Protein 3Q2E (pdb70)

Secondary structure (DSSP, 8-state):
-HHHHHHHHHHHHHTSGGGGGGSSPPPTTT-TTHHHH-SS---HHHHHHHHHTT--SSHHHHHHHHHHHHHHHHHHS--TTSHHHHHHHHHHHHHHHHHHHHHHHH-

Sequence (107 aa):
NWKKQCKELVNLIFQCEEDSEPFRQQPVDLVEYPDYRDIIDTPMDFGTVRETLDAGNYDSPLEFCKDIRLIFSNAKAYTPNKRSKIYSMTLRLSALFEEKMKKISSDFK

Radius of gyration: 13.78 Å; Cα contacts (8 Å, |Δi|>4): 104; chains: 1; bounding box: 40×23×31 Å

Structure (mmCIF, N/CA/C/O backbone):
data_3Q2E
#
_entry.id   3Q2E
#
_cell.length_a   51.660
_cell.length_b   51.660
_cell.length_c   151.360
_cell.angle_alpha   90.000
_cell.angle_beta   90.000
_cell.angle_gamma   120.000
#
_symmetry.space_group_name_H-M   'P 61 2 2'
#
loop_
_entity.id
_entity.type
_entity.pdbx_description
1 polymer 'Bromodomain and WD repeat-containing protein 1'
2 non-polymer 'ACETATE ION'
3 water water
#
loop_
_atom_site.group_PDB
_atom_site.id
_atom_site.type_symbol
_atom_site.label_atom_id
_atom_site.label_alt_id
_atom_site.label_comp_id
_atom_site.label_asym_id
_atom_site.label_entity_id
_atom_site.label_seq_id
_atom_site.pdbx_PDB_ins_code
_atom_site.Cartn_x
_atom_site.Cartn_y
_atom_site.Cartn_z
_atom_site.occupancy
_atom_site.B_iso_or_equiv
_atom_site.auth_seq_id
_atom_site.auth_comp_id
_atom_site.auth_asym_id
_atom_site.auth_atom_id
_atom_site.pdbx_PDB_model_num
ATOM 1 N N . ASN A 1 10 ? 0.635 32.771 1.664 1.00 84.92 1317 ASN A N 1
ATOM 2 C CA . ASN A 1 10 ? -0.431 32.520 0.657 1.00 73.18 1317 ASN A CA 1
ATOM 3 C C . ASN A 1 10 ? -1.799 32.558 1.317 1.00 58.75 1317 ASN A C 1
ATOM 4 O O . ASN A 1 10 ? -2.325 31.529 1.785 1.00 46.93 1317 ASN A O 1
ATOM 9 N N . TRP A 1 11 ? -2.371 33.760 1.358 1.00 49.14 1318 TRP A N 1
ATOM 10 C CA . TRP A 1 11 ? -3.689 33.956 1.953 1.00 46.40 1318 TRP A CA 1
ATOM 11 C C . TRP A 1 11 ? -4.777 33.139 1.256 1.00 40.49 1318 TRP A C 1
ATOM 12 O O . TRP A 1 11 ? -5.743 32.721 1.898 1.00 39.91 1318 TRP A O 1
ATOM 23 N N . LYS A 1 12 ? -4.622 32.906 -0.044 1.00 35.91 1319 LYS A N 1
ATOM 24 C CA . LYS A 1 12 ? -5.646 32.190 -0.787 1.00 38.64 1319 LYS A CA 1
ATOM 25 C C . LYS A 1 12 ? -5.715 30.735 -0.321 1.00 40.68 1319 LYS A C 1
ATOM 26 O O . LYS A 1 12 ? -6.808 30.188 -0.190 1.00 36.90 1319 LYS A O 1
ATOM 32 N N . LYS A 1 13 ? -4.557 30.112 -0.082 1.00 42.82 1320 LYS A N 1
ATOM 33 C CA . LYS A 1 13 ? -4.533 28.720 0.395 1.00 48.83 1320 LYS A CA 1
ATOM 34 C C . LYS A 1 13 ? -4.970 28.633 1.864 1.00 42.60 1320 LYS A C 1
ATOM 35 O O . LYS A 1 13 ? -5.661 27.682 2.272 1.00 39.09 1320 LYS A O 1
ATOM 38 N N . GLN A 1 14 ? -4.604 29.637 2.654 1.00 37.72 1321 GLN A N 1
ATOM 39 C CA . GLN A 1 14 ? -5.118 29.728 4.022 1.00 34.99 1321 GLN A CA 1
ATOM 40 C C . GLN A 1 14 ? -6.652 29.843 4.058 1.00 31.28 1321 GLN A C 1
ATOM 41 O O . GLN A 1 14 ? -7.304 29.189 4.879 1.00 27.97 1321 GLN A O 1
ATOM 47 N N . CYS A 1 15 ? -7.240 30.651 3.177 1.00 28.44 1322 CYS A N 1
ATOM 48 C CA . CYS A 1 15 ? -8.684 30.854 3.202 1.00 28.04 1322 CYS A CA 1
ATOM 49 C C . CYS A 1 15 ? -9.383 29.582 2.697 1.00 21.56 1322 CYS A C 1
ATOM 50 O O . CYS A 1 15 ? -10.453 29.208 3.186 1.00 23.37 1322 CYS A O 1
ATOM 53 N N . LYS A 1 16 ? -8.755 28.923 1.725 1.00 28.69 1323 LYS A N 1
ATOM 54 C CA . LYS A 1 16 ? -9.239 27.619 1.247 1.00 30.10 1323 LYS A CA 1
ATOM 55 C C . LYS A 1 16 ? -9.219 26.576 2.354 1.00 21.08 1323 LYS A C 1
ATOM 56 O O . LYS A 1 16 ? -10.209 25.860 2.556 1.00 24.13 1323 LYS A O 1
ATOM 62 N N . GLU A 1 17 ? -8.143 26.534 3.135 1.00 24.52 1324 GLU A N 1
ATOM 63 C CA . GLU A 1 17 ? -8.071 25.601 4.246 1.00 23.56 1324 GLU A CA 1
ATOM 64 C C . GLU A 1 17 ? -9.157 25.884 5.286 1.00 24.81 1324 GLU A C 1
ATOM 65 O O . GLU A 1 17 ? -9.757 24.958 5.867 1.00 22.80 1324 GLU A O 1
ATOM 67 N N . LEU A 1 18 ? -9.429 27.162 5.513 1.00 23.20 1325 LEU A N 1
ATOM 68 C CA . LEU A 1 18 ? -10.432 27.541 6.524 1.00 17.35 1325 LEU A CA 1
ATOM 69 C C . LEU A 1 18 ? -11.828 27.157 6.032 1.00 18.40 1325 LEU A C 1
ATOM 70 O O . LEU A 1 18 ? -12.657 26.679 6.824 1.00 18.33 1325 LEU A O 1
ATOM 75 N N . VAL A 1 19 ? -12.119 27.374 4.747 1.00 20.16 1326 VAL A N 1
ATOM 76 C CA . VAL A 1 19 ? -13.417 26.960 4.201 1.00 23.35 1326 VAL A CA 1
ATOM 77 C C . VAL A 1 19 ? -13.609 25.437 4.295 1.00 18.99 1326 VAL A C 1
ATOM 78 O O . VAL A 1 19 ? -14.685 24.921 4.660 1.00 16.24 1326 VAL A O 1
ATOM 82 N N . ASN A 1 20 ? -12.552 24.688 3.993 1.00 22.48 1327 ASN A N 1
ATOM 83 C CA . ASN A 1 20 ? -12.601 23.243 4.142 1.00 20.64 1327 ASN A CA 1
ATOM 84 C C . ASN A 1 20 ? -12.800 22.828 5.585 1.00 20.24 1327 ASN A C 1
ATOM 85 O O . ASN A 1 20 ? -13.568 21.909 5.846 1.00 18.62 1327 ASN A O 1
ATOM 90 N N . LEU A 1 21 ? -12.150 23.521 6.523 1.00 20.01 1328 LEU A N 1
ATOM 91 C CA . LEU A 1 21 ? -12.347 23.279 7.940 1.00 17.50 1328 LEU A CA 1
ATOM 92 C C . LEU A 1 21 ? -13.817 23.496 8.313 1.00 18.20 1328 LEU A C 1
ATOM 93 O O . LEU A 1 21 ? -14.426 22.653 8.970 1.00 16.62 1328 LEU A O 1
ATOM 98 N N . ILE A 1 22 ? -14.393 24.577 7.817 1.00 17.69 1329 ILE A N 1
ATOM 99 C CA . ILE A 1 22 ? -15.771 24.939 8.153 1.00 15.43 1329 ILE A CA 1
ATOM 100 C C . ILE A 1 22 ? -16.745 23.882 7.655 1.00 15.54 1329 ILE A C 1
ATOM 101 O O . ILE A 1 22 ? -17.668 23.533 8.366 1.00 13.82 1329 ILE A O 1
ATOM 106 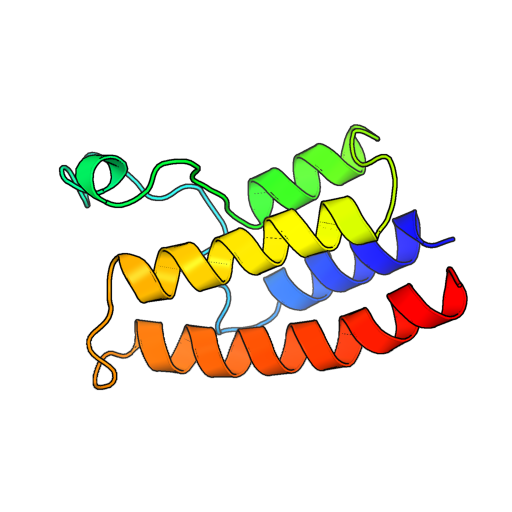N N . PHE A 1 23 ? -16.502 23.324 6.460 1.00 15.44 1330 PHE A N 1
ATOM 107 C CA . PHE A 1 23 ? -17.356 22.266 5.907 1.00 14.27 1330 PHE A CA 1
ATOM 108 C C . PHE A 1 23 ? -17.321 21.001 6.755 1.00 16.19 1330 PHE A C 1
ATOM 109 O O . PHE A 1 23 ? -18.270 20.246 6.727 1.00 26.05 1330 PHE A O 1
ATOM 117 N N . GLN A 1 24 ? -16.250 20.813 7.545 1.00 14.08 1331 GLN A N 1
ATOM 118 C CA . GLN A 1 24 ? -16.150 19.702 8.456 1.00 13.57 1331 GLN A CA 1
ATOM 119 C C . GLN A 1 24 ? -16.753 19.930 9.827 1.00 18.12 1331 GLN A C 1
ATOM 120 O O . GLN A 1 24 ? -16.823 19.002 10.613 1.00 16.25 1331 GLN A O 1
ATOM 126 N N . CYS A 1 25 ? -17.190 21.163 10.095 1.00 15.85 1332 CYS A N 1
ATOM 127 C CA . CYS A 1 25 ? -17.789 21.537 11.373 1.00 14.95 1332 CYS A CA 1
ATOM 128 C C . CYS A 1 25 ? -19.275 21.227 11.340 1.00 15.34 1332 CYS A C 1
ATOM 129 O O . CYS A 1 25 ? -19.967 21.627 10.399 1.00 16.71 1332 CYS A O 1
ATOM 132 N N .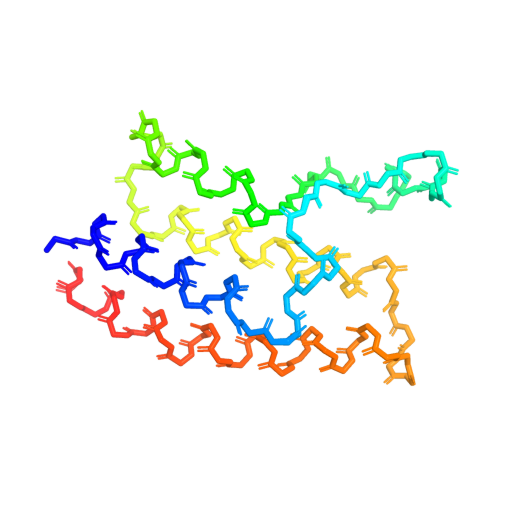 GLU A 1 26 ? -19.748 20.582 12.393 1.00 15.47 1333 GLU A N 1
ATOM 133 C CA A GLU A 1 26 ? -21.151 20.243 12.492 0.50 16.41 1333 GLU A CA 1
ATOM 134 C CA B GLU A 1 26 ? -21.174 20.278 12.622 0.50 18.43 1333 GLU A CA 1
ATOM 135 C C . GLU A 1 26 ? -22.090 21.464 12.326 1.00 19.79 1333 GLU A C 1
ATOM 136 O O . GLU A 1 26 ? -23.127 21.372 11.660 1.00 17.19 1333 GLU A O 1
ATOM 147 N N . ASP A 1 27 ? -21.710 22.590 12.902 1.00 16.79 1334 ASP A N 1
ATOM 148 C CA . ASP A 1 27 ? -22.492 23.806 12.878 1.00 15.33 1334 ASP A CA 1
ATOM 149 C C . ASP A 1 27 ? -22.657 24.425 11.483 1.00 14.62 1334 ASP A C 1
ATOM 150 O O . ASP A 1 27 ? -23.533 25.272 11.295 1.00 16.96 1334 ASP A O 1
ATOM 155 N N . SER A 1 28 ? -21.848 24.031 10.495 1.00 13.39 1335 SER A N 1
ATOM 156 C CA . SER A 1 28 ? -22.006 24.630 9.164 1.00 14.38 1335 SER A CA 1
ATOM 157 C C . SER A 1 28 ? -23.119 24.036 8.315 1.00 11.64 1335 SER A C 1
ATOM 158 O O . SER A 1 28 ? -23.456 24.609 7.288 1.00 15.16 1335 SER A O 1
ATOM 161 N N . GLU A 1 29 ? -23.667 22.911 8.726 1.00 14.33 1336 GLU A N 1
ATOM 162 C CA . GLU A 1 29 ? -24.620 22.182 7.879 1.00 17.45 1336 GLU A CA 1
ATOM 163 C C . GLU A 1 29 ? -25.729 23.052 7.238 1.00 18.97 1336 GLU A C 1
ATOM 164 O O . GLU A 1 29 ? -25.999 22.930 6.029 1.00 19.34 1336 GLU A O 1
ATOM 170 N N . PRO A 1 30 ? -26.369 23.971 8.000 1.00 16.70 1337 PRO A N 1
ATOM 171 C CA . PRO A 1 30 ? -27.420 24.757 7.319 1.00 15.92 1337 PRO A CA 1
ATOM 172 C C . PRO A 1 30 ? -26.922 25.837 6.336 1.00 17.87 1337 PRO A C 1
ATOM 173 O O . PRO A 1 30 ? -27.748 26.464 5.683 1.00 18.91 1337 PRO A O 1
ATOM 177 N N . PHE A 1 31 ? -25.609 26.062 6.288 1.00 16.93 1338 PHE A N 1
ATOM 178 C CA . PHE A 1 31 ? -24.992 27.166 5.543 1.00 15.40 1338 PHE A CA 1
ATOM 179 C C . PHE A 1 31 ? -24.120 26.669 4.379 1.00 15.36 1338 PHE A C 1
ATOM 180 O O . PHE A 1 31 ? -23.360 27.437 3.835 1.00 16.57 1338 PHE A O 1
ATOM 188 N N . ARG A 1 32 ? -24.231 25.391 4.011 1.00 15.84 1339 ARG A N 1
ATOM 189 C CA . ARG A 1 32 ? -23.350 24.817 2.976 1.00 17.70 1339 ARG A CA 1
ATOM 190 C C . ARG A 1 32 ? -23.790 25.052 1.541 1.00 19.21 1339 ARG A C 1
ATOM 191 O O . ARG A 1 32 ? -23.000 24.863 0.600 1.00 18.32 1339 ARG A O 1
ATOM 199 N N . GLN A 1 33 ? -25.052 25.413 1.402 1.00 17.76 1340 GLN A N 1
ATOM 200 C CA A GLN A 1 33 ? -25.751 25.621 0.154 0.50 19.55 1340 GLN A CA 1
ATOM 201 C CA B GLN A 1 33 ? -25.620 25.740 0.104 0.50 16.15 1340 GLN A CA 1
ATOM 202 C C . GLN A 1 33 ? -26.636 26.868 0.307 1.00 17.07 1340 GLN A C 1
ATOM 203 O O . GLN A 1 33 ? -26.991 27.230 1.441 1.00 17.43 1340 GLN A O 1
ATOM 214 N N . PRO A 1 34 ? -27.072 27.494 -0.802 1.00 18.79 1341 PRO A N 1
ATOM 215 C CA . PRO A 1 34 ? -28.002 28.609 -0.648 1.00 19.69 1341 PRO A CA 1
ATOM 216 C C . PRO A 1 34 ? -29.298 28.263 0.045 1.00 17.00 1341 PRO A C 1
ATOM 217 O O . PRO A 1 34 ? -29.779 27.130 -0.088 1.00 20.35 1341 PRO A O 1
ATOM 221 N N . VAL A 1 35 ? -29.863 29.227 0.780 1.00 17.02 1342 VAL A N 1
ATOM 222 C CA . VAL A 1 35 ? -31.169 29.073 1.392 1.00 13.74 1342 VAL A CA 1
ATOM 223 C C . VAL A 1 35 ? -32.226 28.818 0.323 1.00 19.79 1342 VAL A C 1
ATOM 224 O O . VAL A 1 35 ? -32.222 29.468 -0.694 1.00 22.77 1342 VAL A O 1
ATOM 228 N N . ASP A 1 36 ? -33.109 27.848 0.547 1.00 22.56 1343 ASP A N 1
ATOM 229 C CA . ASP A 1 36 ? -34.067 27.530 -0.489 1.00 26.54 1343 ASP A CA 1
ATOM 230 C C . ASP A 1 36 ? -35.368 28.321 -0.326 1.00 23.20 1343 ASP A C 1
ATOM 231 O O . ASP A 1 36 ? -35.953 28.357 0.752 1.00 24.57 1343 ASP A O 1
ATOM 236 N N . LEU A 1 37 ? -35.776 28.963 -1.422 1.00 21.96 1344 LEU A N 1
ATOM 237 C CA . LEU A 1 37 ? -36.923 29.880 -1.424 1.00 17.65 1344 LEU A CA 1
ATOM 238 C C . LEU A 1 37 ? -38.271 29.146 -1.449 1.00 25.04 1344 LEU A C 1
ATOM 239 O O . LEU A 1 37 ? -39.316 29.749 -1.162 1.00 25.09 1344 LEU A O 1
ATOM 244 N N . VAL A 1 38 ? -38.267 27.851 -1.743 1.00 24.11 1345 VAL A N 1
ATOM 245 C CA . VAL A 1 38 ? -39.514 27.076 -1.552 1.00 27.13 1345 VAL A CA 1
ATOM 246 C C . VAL A 1 38 ? -39.712 26.812 -0.057 1.00 24.99 1345 VAL A C 1
ATOM 247 O O . VAL A 1 38 ? -40.812 26.962 0.5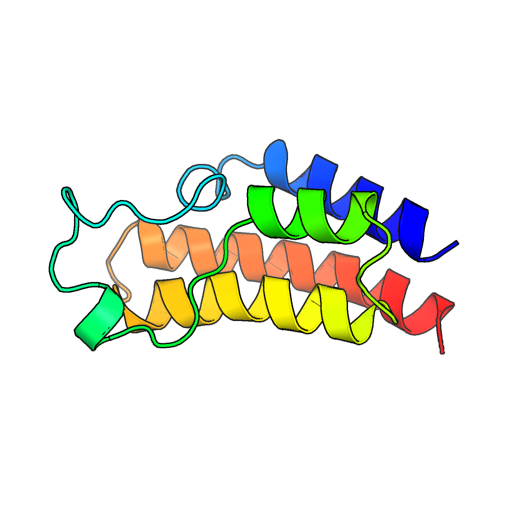00 1.00 30.17 1345 VAL A O 1
ATOM 251 N N . GLU A 1 39 ? -38.631 26.454 0.605 1.00 25.44 1346 GLU A N 1
ATOM 252 C CA . GLU A 1 39 ? -38.675 26.207 2.036 1.00 27.33 1346 GLU A CA 1
ATOM 253 C C . GLU A 1 39 ? -38.915 27.483 2.835 1.00 31.66 1346 GLU A C 1
ATOM 254 O O . GLU A 1 39 ? -39.677 27.463 3.809 1.00 27.71 1346 GLU A O 1
ATOM 260 N N . TYR A 1 40 ? -38.327 28.605 2.389 1.00 22.76 1347 TYR A N 1
ATOM 261 C CA . TYR A 1 40 ? -38.429 29.888 3.094 1.00 19.44 1347 TYR A CA 1
ATOM 262 C C . TYR A 1 40 ? -38.837 31.013 2.134 1.00 19.14 1347 TYR A C 1
ATOM 263 O O . TYR A 1 40 ? -37.978 31.795 1.690 1.00 19.45 1347 TYR A O 1
ATOM 272 N N . PRO A 1 41 ? -40.126 31.073 1.771 1.00 20.99 1348 PRO A N 1
ATOM 273 C CA . PRO A 1 41 ? -40.565 31.957 0.702 1.00 26.98 1348 PRO A CA 1
ATOM 274 C C . PRO A 1 41 ? -40.412 33.441 0.980 1.00 24.19 1348 PRO A C 1
ATOM 275 O O . PRO A 1 41 ? -40.298 34.221 0.025 1.00 27.11 1348 PRO A O 1
ATOM 279 N N . ASP A 1 42 ? -40.352 33.832 2.259 1.00 20.28 1349 ASP A N 1
ATOM 280 C CA . ASP A 1 42 ? -40.132 35.219 2.612 1.00 21.75 1349 ASP A CA 1
ATOM 281 C C . ASP A 1 42 ? -38.675 35.595 2.801 1.00 21.62 1349 ASP A C 1
ATOM 282 O O . ASP A 1 42 ? -38.392 36.702 3.244 1.00 18.47 1349 ASP A O 1
ATOM 287 N N . TYR A 1 43 ? -37.750 34.693 2.509 1.00 17.72 1350 TYR A N 1
ATOM 288 C CA . TYR A 1 43 ? -36.340 34.921 2.848 1.00 15.28 1350 TYR A CA 1
ATOM 289 C C . TYR A 1 43 ? -35.838 36.245 2.273 1.00 16.22 1350 TYR A C 1
ATOM 290 O O . TYR A 1 43 ? -35.129 36.985 2.935 1.00 18.07 1350 TYR A O 1
ATOM 299 N N . ARG A 1 44 ? -36.154 36.516 1.001 1.00 16.73 1351 ARG A N 1
ATOM 300 C CA . ARG A 1 44 ? -35.589 37.675 0.335 1.00 16.23 1351 ARG A CA 1
ATOM 301 C C . ARG A 1 44 ? -36.329 38.978 0.664 1.00 20.80 1351 ARG A C 1
ATOM 302 O O . ARG A 1 44 ? -35.911 40.055 0.251 1.00 22.05 1351 ARG A O 1
ATOM 310 N N . ASP A 1 45 ? -37.440 38.890 1.383 1.00 17.59 1352 ASP A N 1
ATOM 311 C CA . ASP A 1 45 ? -38.050 40.100 2.002 1.00 18.73 1352 ASP A CA 1
ATOM 312 C C . ASP A 1 45 ? -37.234 40.566 3.225 1.00 17.56 1352 ASP A C 1
ATOM 313 O O . ASP A 1 45 ? -37.403 41.719 3.693 1.00 18.09 1352 ASP A O 1
ATOM 318 N N . ILE A 1 46 ? -36.387 39.674 3.770 1.00 15.43 1353 ILE A N 1
ATOM 319 C CA . ILE A 1 46 ? -35.553 39.965 4.942 1.00 13.50 1353 ILE A CA 1
ATOM 320 C C . ILE A 1 46 ? -34.077 40.131 4.620 1.00 16.65 1353 ILE A C 1
ATOM 321 O O . ILE A 1 46 ? -33.409 41.022 5.207 1.00 20.20 1353 ILE A O 1
ATOM 326 N N . ILE A 1 47 ? -33.579 39.324 3.663 1.00 17.00 1354 ILE A N 1
ATOM 327 C CA . ILE A 1 47 ? -32.199 39.235 3.309 1.00 17.92 1354 ILE A CA 1
ATOM 328 C C . ILE A 1 47 ? -31.968 39.751 1.899 1.00 22.42 1354 ILE A C 1
ATOM 329 O O . ILE A 1 47 ? -32.511 39.204 0.917 1.00 19.68 1354 ILE A O 1
ATOM 334 N N . ASP A 1 48 ? -31.135 40.782 1.817 1.00 20.93 1355 ASP A N 1
ATOM 335 C CA . ASP A 1 48 ? -30.823 41.442 0.531 1.00 26.93 1355 ASP A CA 1
ATOM 336 C C . ASP A 1 48 ? -29.785 40.677 -0.282 1.00 25.25 1355 ASP A C 1
ATOM 337 O O . ASP A 1 48 ? -29.836 40.686 -1.511 1.00 21.30 1355 ASP A O 1
ATOM 342 N N . THR A 1 49 ? -28.775 40.122 0.402 1.00 18.88 1356 THR A N 1
ATOM 343 C CA . THR A 1 49 ? -27.594 39.518 -0.245 1.00 20.24 1356 THR A CA 1
ATOM 344 C C . THR A 1 49 ? -27.324 38.158 0.368 1.00 22.67 1356 THR A C 1
ATOM 345 O O . THR A 1 49 ? -26.571 38.044 1.338 1.00 19.27 1356 THR A O 1
ATOM 349 N N . PRO A 1 50 ? -27.935 37.133 -0.212 1.00 16.79 1357 PRO A N 1
ATOM 350 C CA . PRO A 1 50 ? -27.726 35.777 0.279 1.00 21.01 1357 PRO A CA 1
ATOM 351 C C . PRO A 1 50 ? -26.274 35.352 0.125 1.00 17.15 1357 PRO A C 1
ATOM 352 O O . PRO A 1 50 ? -25.568 35.789 -0.816 1.00 17.95 1357 PRO A O 1
ATOM 356 N N . MET A 1 51 ? -25.833 34.491 1.043 1.00 15.92 1358 MET A N 1
ATOM 357 C CA . MET A 1 51 ? -24.479 33.942 0.980 1.00 14.64 1358 MET A CA 1
ATOM 358 C C . MET A 1 51 ? -24.474 32.580 1.670 1.00 16.46 1358 MET A C 1
ATOM 359 O O . MET A 1 51 ? -25.270 32.336 2.582 1.00 17.41 1358 MET A O 1
ATOM 364 N N . ASP A 1 52 ? -23.554 31.712 1.235 1.00 17.63 1359 ASP A N 1
ATOM 365 C CA . ASP A 1 52 ? -23.359 30.378 1.816 1.00 17.96 1359 ASP A CA 1
ATOM 366 C C . ASP A 1 52 ? -21.904 29.902 1.537 1.00 16.08 1359 ASP A C 1
ATOM 367 O O . ASP A 1 52 ? -21.181 30.477 0.686 1.00 16.27 1359 ASP 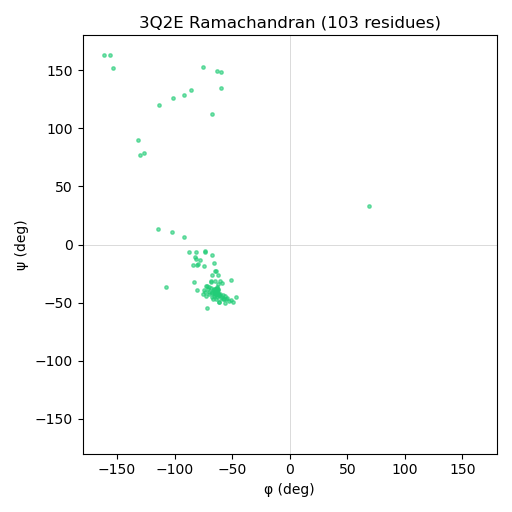A O 1
ATOM 372 N N . PHE A 1 53 ? -21.456 28.895 2.271 1.00 15.68 1360 PHE A N 1
ATOM 373 C CA . PHE A 1 53 ? -20.045 28.481 2.178 1.00 17.21 1360 PHE A CA 1
ATOM 374 C C . PHE A 1 53 ? -19.678 27.873 0.830 1.00 17.66 1360 PHE A C 1
ATOM 375 O O . PHE A 1 53 ? -18.514 27.920 0.453 1.00 18.27 1360 PHE A O 1
ATOM 383 N N . GLY A 1 54 ? -20.656 27.291 0.140 1.00 18.72 1361 GLY A N 1
ATOM 384 C CA . GLY A 1 54 ? -20.435 26.703 -1.202 1.00 19.92 1361 GLY A CA 1
ATOM 385 C C . GLY A 1 54 ? -20.102 27.799 -2.176 1.00 17.93 1361 GLY A C 1
ATOM 386 O O . GLY A 1 54 ? -19.167 27.667 -2.952 1.00 18.93 1361 GLY A O 1
ATOM 387 N N . THR A 1 55 ? -20.857 28.898 -2.105 1.00 19.88 1362 THR A N 1
ATOM 388 C CA . THR A 1 55 ? -20.620 30.092 -2.901 1.00 20.07 1362 THR A CA 1
ATOM 389 C C . THR A 1 55 ? -19.296 30.741 -2.587 1.00 18.11 1362 THR A C 1
ATOM 390 O O . THR A 1 55 ? -18.531 31.085 -3.494 1.00 20.65 1362 THR A O 1
ATOM 394 N N . VAL A 1 56 ? -18.959 30.833 -1.303 1.00 17.16 1363 VAL A N 1
ATOM 395 C CA . VAL A 1 56 ? -17.666 31.357 -0.916 1.00 17.29 1363 VAL A CA 1
ATOM 396 C C . VAL A 1 56 ? -16.528 30.501 -1.471 1.00 19.96 1363 VAL A C 1
ATOM 397 O O . VAL A 1 56 ? -15.578 31.026 -2.035 1.00 23.29 1363 VAL A O 1
ATOM 401 N N . ARG A 1 57 ? -16.612 29.186 -1.273 1.00 19.03 1364 ARG A N 1
ATOM 402 C CA . ARG A 1 57 ? -15.637 28.259 -1.890 1.00 24.58 1364 ARG A CA 1
ATOM 403 C C . ARG A 1 57 ? -15.468 28.472 -3.414 1.00 25.09 1364 ARG A C 1
ATOM 404 O O . ARG A 1 57 ? -14.353 28.555 -3.932 1.00 26.59 1364 ARG A O 1
ATOM 412 N N . GLU A 1 58 ? -16.584 28.563 -4.113 1.00 23.28 1365 GLU A N 1
ATOM 413 C CA . GLU A 1 58 ? -16.588 28.744 -5.553 1.00 27.37 1365 GLU A CA 1
ATOM 414 C C . GLU A 1 58 ? -15.944 30.035 -5.950 1.00 29.47 1365 GLU A C 1
ATOM 415 O O . GLU A 1 58 ? -15.222 30.061 -6.947 1.00 27.83 1365 GLU A O 1
ATOM 421 N N . THR A 1 59 ? -16.186 31.099 -5.182 1.00 27.73 1366 THR A N 1
ATOM 422 C CA . THR A 1 59 ? -15.669 32.438 -5.502 1.00 27.29 1366 THR A CA 1
ATOM 423 C C . THR A 1 59 ? -14.158 32.455 -5.308 1.00 26.32 1366 THR A C 1
ATOM 424 O O . THR A 1 59 ? -13.415 32.954 -6.153 1.00 27.80 1366 THR A O 1
ATOM 428 N N . LEU A 1 60 ? -13.710 31.842 -4.217 1.00 27.03 1367 LEU A N 1
ATOM 429 C CA . LEU A 1 60 ? -12.293 31.691 -3.915 1.00 27.83 1367 LEU A CA 1
ATOM 430 C C . LEU A 1 60 ? -11.578 30.864 -5.011 1.00 29.58 1367 LEU A C 1
ATOM 431 O O . LEU A 1 60 ? -10.556 31.304 -5.560 1.00 32.31 1367 LEU A O 1
ATOM 436 N N . ASP A 1 61 ? -12.137 29.719 -5.373 1.00 28.34 1368 ASP A N 1
ATOM 437 C CA . ASP A 1 61 ? -11.554 28.872 -6.422 1.00 32.07 1368 ASP A CA 1
ATOM 438 C C . ASP A 1 61 ? -11.510 29.547 -7.784 1.00 34.95 1368 ASP A C 1
ATOM 439 O O . ASP A 1 61 ? -10.578 29.316 -8.554 1.00 36.95 1368 ASP A O 1
ATOM 444 N N . ALA A 1 62 ? -12.497 30.378 -8.089 1.00 31.74 1369 ALA A N 1
ATOM 445 C CA . ALA A 1 62 ? -12.469 31.163 -9.329 1.00 36.78 1369 ALA A CA 1
ATOM 446 C C . ALA A 1 62 ? -11.462 32.325 -9.304 1.00 44.33 1369 ALA A C 1
ATOM 447 O O . ALA A 1 62 ? -11.272 32.990 -10.324 1.00 44.36 1369 ALA A O 1
ATOM 449 N N . GLY A 1 63 ? -10.824 32.566 -8.159 1.00 39.22 1370 GLY A N 1
ATOM 450 C CA . GLY A 1 63 ? -9.930 33.699 -7.968 1.00 41.25 1370 GLY A CA 1
ATOM 451 C C . GLY A 1 63 ? -10.639 35.035 -7.962 1.00 44.48 1370 GLY A C 1
ATOM 452 O O . GLY A 1 63 ? -10.069 36.037 -8.404 1.00 47.32 1370 GLY A O 1
ATOM 453 N N . ASN A 1 64 ? -11.876 35.067 -7.456 1.00 39.11 1371 ASN A N 1
ATOM 454 C CA . ASN A 1 64 ? -12.715 36.285 -7.515 1.00 37.63 1371 ASN A CA 1
ATOM 455 C C . ASN A 1 64 ? -12.803 37.072 -6.201 1.00 33.31 1371 ASN A C 1
ATOM 456 O O . ASN A 1 64 ? -13.633 37.958 -6.064 1.00 39.53 1371 ASN A O 1
ATOM 461 N N . TYR A 1 65 ? -11.970 36.717 -5.227 1.00 33.25 1372 TYR A N 1
ATOM 462 C CA . TYR A 1 65 ? -11.731 37.561 -4.050 1.00 34.73 1372 TYR A CA 1
ATOM 463 C C . TYR A 1 65 ? -10.406 38.271 -4.254 1.00 38.50 1372 TYR A C 1
ATOM 464 O O . TYR A 1 65 ? -9.377 37.639 -4.463 1.00 33.70 1372 TYR A O 1
ATOM 473 N N . ASP A 1 66 ? -10.436 39.594 -4.141 1.00 41.04 1373 ASP A N 1
ATOM 474 C CA . ASP A 1 66 ? -9.242 40.397 -4.356 1.00 44.59 1373 ASP A CA 1
ATOM 475 C C . ASP A 1 66 ? -8.355 40.400 -3.119 1.00 42.09 1373 ASP A C 1
ATOM 476 O O . ASP A 1 66 ? -7.183 40.715 -3.219 1.00 44.64 1373 ASP A O 1
ATOM 481 N N . SER A 1 67 ? -8.911 40.029 -1.963 1.00 37.79 1374 SER A N 1
ATOM 482 C CA . SER A 1 67 ? -8.162 40.035 -0.692 1.00 35.98 1374 SER A CA 1
ATOM 483 C C . SER A 1 67 ? -8.861 39.157 0.334 1.00 35.82 1374 SER A C 1
ATOM 484 O O . SER A 1 67 ? -10.039 38.875 0.178 1.00 34.44 1374 SER A O 1
ATOM 487 N N . PRO A 1 68 ? -8.148 38.777 1.408 1.00 33.23 1375 PRO A N 1
ATOM 488 C CA . PRO A 1 68 ? -8.834 38.083 2.498 1.00 30.91 1375 PRO A CA 1
ATOM 489 C C . PRO A 1 68 ? -9.931 38.910 3.174 1.00 29.46 1375 PRO A C 1
ATOM 490 O O . PRO A 1 68 ? -10.860 38.312 3.730 1.00 26.32 1375 PRO A O 1
ATOM 494 N N . LEU A 1 69 ? -9.858 40.252 3.162 1.00 29.02 1376 LEU A N 1
ATOM 495 C CA . LEU A 1 69 ? -10.948 41.045 3.762 1.00 32.89 1376 LEU A CA 1
ATOM 496 C C . LEU A 1 69 ? -12.287 40.830 3.020 1.00 30.39 1376 LEU A C 1
ATOM 497 O O . LEU A 1 69 ? -13.337 40.778 3.653 1.00 26.79 1376 LEU A O 1
ATOM 499 N N . GLU A 1 70 ? -12.238 40.688 1.693 1.00 26.33 1377 GLU A N 1
ATOM 500 C CA . GLU A 1 70 ? -13.452 40.405 0.903 1.00 30.08 1377 GLU A CA 1
ATOM 501 C C . GLU A 1 70 ? -14.029 39.010 1.191 1.00 26.62 1377 GLU A C 1
ATOM 502 O O . GLU A 1 70 ? -15.240 38.812 1.236 1.00 25.81 1377 GLU A O 1
ATOM 508 N N . PHE A 1 71 ? -13.142 38.035 1.298 1.00 25.42 1378 PHE A N 1
ATOM 509 C CA . PHE A 1 71 ? -13.512 36.676 1.708 1.00 22.75 1378 PHE A CA 1
ATOM 510 C C . PHE A 1 71 ? -14.231 36.714 3.067 1.00 20.98 1378 PHE A C 1
ATOM 511 O O . PHE A 1 71 ? -15.312 36.144 3.228 1.00 20.90 1378 PHE A O 1
ATOM 519 N N . CYS A 1 72 ? -13.620 37.403 4.035 1.00 21.98 1379 CYS A N 1
ATOM 520 C CA . CYS A 1 72 ? -14.155 37.515 5.381 1.00 23.68 1379 CYS A CA 1
ATOM 521 C C . CYS A 1 72 ? -15.514 38.206 5.399 1.00 20.16 1379 CYS A C 1
ATOM 522 O O . CYS A 1 72 ? -16.413 37.769 6.116 1.00 23.39 1379 CYS A O 1
ATOM 525 N N . LYS A 1 73 ? -15.659 39.303 4.637 1.00 23.49 1380 LYS A N 1
ATOM 526 C CA . LYS A 1 73 ? -16.920 40.030 4.548 1.00 23.88 1380 LYS A CA 1
ATOM 527 C C . LYS A 1 73 ? -18.045 39.092 4.108 1.00 20.63 1380 LYS A C 1
ATOM 528 O O . LYS A 1 73 ? -19.149 39.134 4.667 1.00 19.98 1380 LYS A O 1
ATOM 533 N N . ASP A 1 74 ? -17.775 38.250 3.103 1.00 22.38 1381 ASP A N 1
ATOM 534 C CA . ASP A 1 74 ? -18.805 37.279 2.632 1.00 22.16 1381 ASP A CA 1
ATOM 535 C C . ASP A 1 74 ? -19.134 36.244 3.705 1.00 19.35 1381 ASP A C 1
ATOM 536 O O . ASP A 1 74 ? -20.306 35.923 3.898 1.00 16.88 1381 ASP A O 1
ATOM 541 N N . ILE A 1 75 ? -18.132 35.730 4.422 1.00 18.03 1382 ILE A N 1
ATOM 542 C CA . ILE A 1 75 ? -18.405 34.798 5.522 1.00 17.98 1382 ILE A CA 1
ATOM 543 C C . ILE A 1 75 ? -19.165 35.467 6.634 1.00 15.99 1382 ILE A C 1
ATOM 544 O O . ILE A 1 75 ? -20.121 34.901 7.152 1.00 18.55 1382 ILE A O 1
ATOM 549 N N . ARG A 1 76 ? -18.776 36.697 6.992 1.00 17.07 1383 ARG A N 1
ATOM 550 C CA . ARG A 1 76 ? -19.550 37.422 8.004 1.00 18.35 1383 ARG A CA 1
ATOM 551 C C . ARG A 1 76 ? -21.016 37.610 7.579 1.00 19.24 1383 ARG A C 1
ATOM 552 O O . ARG A 1 76 ? -21.908 37.661 8.426 1.00 17.01 1383 ARG A O 1
ATOM 560 N N . LEU A 1 77 ? -21.241 37.759 6.273 1.00 17.52 1384 LEU A N 1
ATOM 561 C CA . LEU A 1 77 ? -22.584 37.922 5.725 1.00 16.98 1384 LEU A CA 1
ATOM 562 C C . LEU A 1 77 ? -23.459 36.652 5.945 1.00 17.16 1384 LEU A C 1
ATOM 563 O O . LEU A 1 77 ? -24.662 36.725 6.216 1.00 17.36 1384 LEU A O 1
ATOM 568 N N . ILE A 1 78 ? -22.857 35.469 5.821 1.00 14.78 1385 ILE A N 1
ATOM 569 C CA . ILE A 1 78 ? -23.555 34.227 6.147 1.00 14.23 1385 ILE A CA 1
ATOM 570 C C . 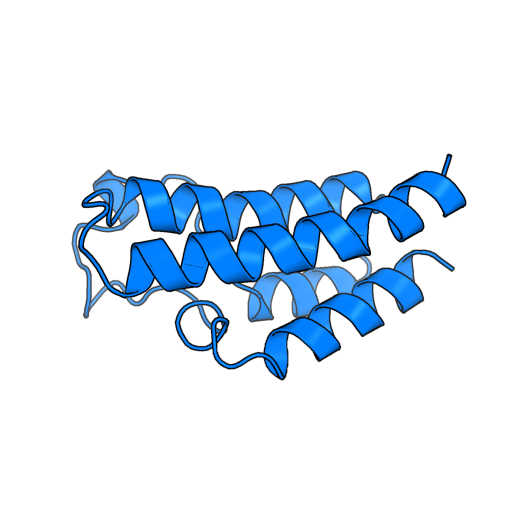ILE A 1 78 ? -24.126 34.322 7.543 1.00 16.20 1385 ILE A C 1
ATOM 571 O O . ILE A 1 78 ? -25.290 34.033 7.771 1.00 15.06 1385 ILE A O 1
ATOM 576 N N . PHE A 1 79 ? -23.306 34.745 8.508 1.00 14.08 1386 PHE A N 1
ATOM 577 C CA . PHE A 1 79 ? -23.743 34.744 9.878 1.00 15.53 1386 PHE A CA 1
ATOM 578 C C . PHE A 1 79 ? -24.738 35.846 10.180 1.00 16.33 1386 PHE A C 1
ATOM 579 O O . PHE A 1 79 ? -25.678 35.630 10.915 1.00 15.52 1386 PHE A O 1
ATOM 587 N N . SER A 1 80 ? -24.502 37.035 9.642 1.00 16.51 1387 SER A N 1
ATOM 588 C CA . SER A 1 80 ? -25.416 38.152 9.884 1.00 15.74 1387 SER A CA 1
ATOM 589 C C . SER A 1 80 ? -26.776 37.891 9.290 1.00 16.27 1387 SER A C 1
ATOM 590 O O . SER A 1 80 ? -27.799 38.213 9.922 1.00 16.48 1387 SER A O 1
ATOM 593 N N . ASN A 1 81 ? -26.790 37.281 8.101 1.00 17.19 1388 ASN A N 1
ATOM 594 C CA . ASN A 1 81 ? -28.030 36.847 7.450 1.00 13.15 1388 ASN A CA 1
ATOM 595 C C . ASN A 1 81 ? -28.780 35.855 8.332 1.00 13.46 1388 ASN A C 1
ATOM 596 O O . ASN A 1 81 ? -29.993 35.965 8.468 1.00 14.82 1388 ASN A O 1
ATOM 601 N N . ALA A 1 82 ? -28.072 34.875 8.888 1.00 15.49 1389 ALA A N 1
ATOM 602 C CA . ALA A 1 82 ? -28.686 33.774 9.668 1.00 13.31 1389 ALA A CA 1
ATOM 603 C C . ALA A 1 82 ? -29.353 34.406 10.886 1.00 16.03 1389 ALA A C 1
ATOM 604 O O . ALA A 1 82 ? -30.501 34.095 11.209 1.00 18.70 1389 ALA A O 1
ATOM 606 N N . LYS A 1 83 ? -28.621 35.322 11.533 1.00 15.31 1390 LYS A N 1
ATOM 607 C CA . LYS A 1 83 ? -29.154 35.993 12.728 1.00 16.27 1390 LYS A CA 1
ATOM 608 C C . LYS A 1 83 ? -30.302 36.927 12.393 1.00 16.23 1390 LYS A C 1
ATOM 609 O O . LYS A 1 83 ? -31.174 37.129 13.245 1.00 20.61 1390 LYS A O 1
ATOM 615 N N . ALA A 1 84 ? -30.291 37.536 11.213 1.00 12.98 1391 ALA A N 1
ATOM 616 C CA . ALA A 1 84 ? -31.383 38.422 10.823 1.00 14.30 1391 ALA A CA 1
ATOM 617 C C . ALA A 1 84 ? -32.678 37.626 10.530 1.00 19.76 1391 ALA A C 1
ATOM 618 O O . ALA A 1 84 ? -33.790 38.053 10.856 1.00 17.28 1391 ALA A O 1
ATOM 620 N N . TYR A 1 85 ? -32.544 36.463 9.905 1.00 14.11 1392 TYR A N 1
ATOM 621 C CA . TYR A 1 85 ? -33.726 35.750 9.445 1.00 15.35 1392 TYR A CA 1
ATOM 622 C C . TYR A 1 85 ? -34.311 34.959 10.582 1.00 17.38 1392 TYR A C 1
ATOM 623 O O . TYR A 1 85 ? -35.507 34.736 10.664 1.00 17.28 1392 TYR A O 1
ATOM 632 N N . THR A 1 86 ? -33.451 34.496 11.465 1.00 18.35 1393 THR A N 1
ATOM 633 C CA . THR A 1 86 ? -33.928 33.728 12.633 1.00 18.34 1393 THR A CA 1
ATOM 634 C C . THR A 1 86 ? -33.353 34.383 13.925 1.00 17.99 1393 THR A C 1
ATOM 635 O O . THR A 1 86 ? -32.349 33.903 14.496 1.00 20.20 1393 THR A O 1
ATOM 639 N N . PRO A 1 87 ? -33.961 35.488 14.358 1.00 19.28 1394 PRO A N 1
ATOM 640 C CA . PRO A 1 87 ? -33.371 36.293 15.407 1.00 19.72 1394 PRO A CA 1
ATOM 641 C C . PRO A 1 87 ? -33.635 35.788 16.838 1.00 22.14 1394 PRO A C 1
ATOM 642 O O . PRO A 1 87 ? -33.027 36.279 17.785 1.00 22.00 1394 PRO A O 1
ATOM 646 N N . ASN A 1 88 ? -34.531 34.831 16.976 1.00 21.47 1395 ASN A N 1
ATOM 647 C CA . ASN A 1 88 ? -34.861 34.294 18.293 1.00 18.50 1395 ASN A CA 1
ATOM 648 C C . ASN A 1 88 ? -33.657 33.533 18.832 1.00 24.75 1395 ASN A C 1
ATOM 649 O O . ASN A 1 88 ? -33.214 32.506 18.289 1.00 22.89 1395 ASN A O 1
ATOM 654 N N . LYS A 1 89 ? -33.103 34.115 19.885 1.00 25.90 1396 LYS A N 1
ATOM 655 C CA . LYS A 1 89 ? -31.882 33.645 20.502 1.00 31.70 1396 LYS A CA 1
ATOM 656 C C . LYS A 1 89 ? -32.068 32.277 21.185 1.00 26.45 1396 LYS A C 1
ATOM 657 O O . LYS A 1 89 ? -31.083 31.633 21.582 1.00 35.61 1396 LYS A O 1
ATOM 663 N N . ARG A 1 90 ? -33.309 31.809 21.288 1.00 29.17 1397 ARG A N 1
ATOM 664 C CA . ARG A 1 90 ? -33.638 30.453 21.786 1.00 34.73 1397 ARG A CA 1
ATOM 665 C C . ARG A 1 90 ? -33.450 29.366 20.756 1.00 30.51 1397 ARG A C 1
ATOM 666 O O . ARG A 1 90 ? -33.502 28.172 21.096 1.00 34.21 1397 ARG A O 1
ATOM 674 N N . SER A 1 91 ? -33.362 29.760 19.485 1.00 26.63 1398 SER A N 1
ATOM 675 C CA . SER A 1 91 ? -33.353 28.816 18.382 1.00 24.84 1398 SER A CA 1
ATOM 676 C C . SER A 1 91 ? -32.013 28.079 18.224 1.00 22.88 1398 SER A C 1
ATOM 677 O O . SER A 1 91 ? -30.928 28.571 18.606 1.00 21.84 1398 SER A O 1
ATOM 680 N N . LYS A 1 92 ? -32.105 26.864 17.667 1.00 25.12 1399 LYS A N 1
ATOM 681 C CA . LYS A 1 92 ? -30.920 26.039 17.445 1.00 25.06 1399 LYS A CA 1
ATOM 682 C C . LYS A 1 92 ? -29.983 26.735 16.484 1.00 19.74 1399 LYS A C 1
ATOM 683 O O . LYS A 1 92 ? -28.769 26.801 16.729 1.00 21.90 1399 LYS A O 1
ATOM 686 N N . ILE A 1 93 ? -30.551 27.317 15.427 1.00 22.57 1400 ILE A N 1
ATOM 687 C CA . ILE A 1 93 ? -29.744 27.953 14.385 1.00 19.94 1400 ILE A CA 1
ATOM 688 C C . ILE A 1 93 ? -28.965 29.128 14.949 1.00 19.10 1400 ILE A C 1
ATOM 689 O O . ILE A 1 93 ? -27.799 29.369 14.569 1.00 18.46 1400 ILE A O 1
ATOM 694 N N . TYR A 1 94 ? -29.582 29.861 15.885 1.00 21.08 1401 TYR A N 1
ATOM 695 C CA . TYR A 1 94 ? -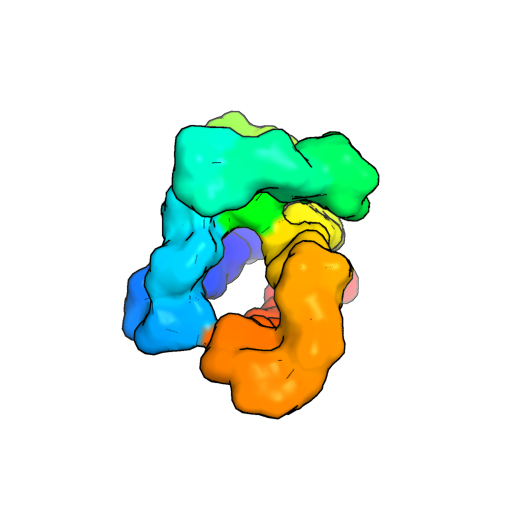28.922 31.001 16.464 1.00 17.54 1401 TYR A CA 1
ATOM 696 C C . TYR A 1 94 ? -27.674 30.524 17.225 1.00 19.75 1401 TYR A C 1
ATOM 697 O O . TYR A 1 94 ? -26.602 31.098 17.086 1.00 17.70 1401 TYR A O 1
ATOM 706 N N . SER A 1 95 ? -27.807 29.451 17.982 1.00 18.68 1402 SER A N 1
ATOM 707 C CA . SER A 1 95 ? -26.661 28.977 18.771 1.00 18.07 1402 SER A CA 1
ATOM 708 C C . SER A 1 95 ? -25.591 28.391 17.896 1.00 17.32 1402 SER A C 1
ATOM 709 O O . SER A 1 95 ? -24.387 28.603 18.136 1.00 17.27 1402 SER A O 1
ATOM 712 N N . MET A 1 96 ? -25.998 27.703 16.835 1.00 15.81 1403 MET A N 1
ATOM 713 C CA . MET A 1 96 ? -25.026 27.164 15.862 1.00 15.72 1403 MET A CA 1
ATOM 714 C C . MET A 1 96 ? -24.275 28.309 15.158 1.00 15.02 1403 MET A C 1
ATOM 715 O O . MET A 1 96 ? -23.057 28.216 14.954 1.00 15.97 1403 MET A O 1
ATOM 720 N N . THR A 1 97 ? -24.977 29.405 14.854 1.00 17.42 1404 THR A N 1
ATOM 721 C CA . THR A 1 97 ? -24.343 30.595 14.249 1.00 16.31 1404 THR A CA 1
ATOM 722 C C . THR A 1 97 ? -23.324 31.219 15.205 1.00 15.14 1404 THR A C 1
ATOM 723 O O . THR A 1 97 ? -22.206 31.488 14.796 1.00 15.56 1404 THR A O 1
ATOM 727 N N . LEU A 1 98 ? -23.690 31.409 16.474 1.00 17.40 1405 LEU A N 1
ATOM 728 C CA . LEU A 1 98 ? -22.733 31.969 17.449 1.00 16.36 1405 LEU A CA 1
ATOM 729 C C . LEU A 1 98 ? -21.482 31.098 17.542 1.00 17.71 1405 LEU A C 1
ATOM 730 O O . LEU A 1 98 ? -20.362 31.640 17.591 1.00 16.91 1405 LEU A O 1
ATOM 735 N N . ARG A 1 99 ? -21.651 29.770 17.653 1.00 16.54 1406 ARG A N 1
ATOM 736 C CA . ARG A 1 99 ? -20.489 28.927 17.858 1.00 16.36 1406 ARG A CA 1
ATOM 737 C C . ARG A 1 99 ? -19.557 28.902 16.633 1.00 15.92 1406 ARG A C 1
ATOM 738 O O . ARG A 1 99 ? -18.339 29.051 16.754 1.00 17.86 1406 ARG A O 1
ATOM 746 N N . LEU A 1 100 ? -20.140 28.748 15.454 1.00 16.46 1407 LEU A N 1
ATOM 747 C CA . LEU A 1 100 ? -19.364 28.743 14.212 1.00 14.12 1407 LEU A CA 1
ATOM 748 C C . LEU A 1 100 ? -18.741 30.084 13.927 1.00 15.80 1407 LEU A C 1
ATOM 749 O O . LEU A 1 100 ? -17.589 30.151 13.468 1.00 17.41 1407 LEU A O 1
ATOM 754 N N . SER A 1 101 ? -19.472 31.176 14.207 1.00 18.07 1408 SER A N 1
ATOM 755 C CA . SER A 1 101 ? -18.914 32.514 14.057 1.00 19.56 1408 SER A CA 1
ATOM 756 C C . SER A 1 101 ? -17.668 32.685 14.909 1.00 23.32 1408 SER A C 1
ATOM 757 O O . SER A 1 101 ? -16.673 33.212 14.442 1.00 19.05 1408 SER A O 1
ATOM 760 N N . ALA A 1 102 ? -17.714 32.212 16.155 1.00 18.71 1409 ALA A N 1
ATOM 761 C CA . ALA A 1 102 ? -16.603 32.355 17.082 1.00 22.33 1409 ALA A CA 1
ATOM 762 C C . ALA A 1 102 ? -15.359 31.607 16.566 1.00 20.54 1409 ALA A C 1
ATOM 763 O O . ALA A 1 102 ? -14.242 32.134 16.638 1.00 22.96 1409 ALA A O 1
ATOM 765 N N . LEU A 1 103 ? -15.561 30.403 16.035 1.00 18.79 1410 LEU A N 1
ATOM 766 C CA . LEU A 1 103 ? -14.456 29.609 15.516 1.00 21.75 1410 LEU A CA 1
ATOM 767 C C . LEU A 1 103 ? -13.857 30.301 14.286 1.00 19.02 1410 LEU A C 1
ATOM 768 O O . LEU A 1 103 ? -12.622 30.384 14.103 1.00 24.12 1410 LEU A O 1
ATOM 773 N N . PHE A 1 104 ? -14.737 30.732 13.391 1.00 21.34 1411 PHE A N 1
ATOM 774 C CA . PHE A 1 104 ? -14.291 31.414 12.189 1.00 21.18 1411 PHE A CA 1
ATOM 775 C C . PHE A 1 104 ? -13.444 32.661 12.572 1.00 21.50 1411 PHE A C 1
ATOM 776 O O . PHE A 1 104 ? -12.344 32.914 12.025 1.00 21.62 1411 PHE A O 1
ATOM 784 N N . GLU A 1 105 ? -13.936 33.466 13.509 1.00 22.75 1412 GLU A N 1
ATOM 785 C CA . GLU A 1 105 ? -13.243 34.715 13.825 1.00 28.16 1412 GLU A CA 1
ATOM 786 C C . GLU A 1 105 ? -11.866 34.419 14.439 1.00 35.16 1412 GLU A C 1
ATOM 787 O O . GLU A 1 105 ? -10.881 35.092 14.104 1.00 35.12 1412 GLU A O 1
ATOM 793 N N . GLU A 1 106 ? -11.791 33.385 15.280 1.00 30.25 1413 GLU A N 1
ATOM 794 C CA . GLU A 1 106 ? -10.530 32.940 15.853 1.00 28.25 1413 GLU A CA 1
ATOM 795 C C . GLU A 1 106 ? -9.505 32.625 14.757 1.00 32.03 1413 GLU A C 1
ATOM 796 O O . GLU A 1 106 ? -8.351 33.060 14.825 1.00 37.35 1413 GLU A O 1
ATOM 802 N N . LYS A 1 107 ? -9.935 31.888 13.748 1.00 26.94 1414 LYS A N 1
ATOM 803 C CA . LYS A 1 107 ? -9.057 31.442 12.671 1.00 26.64 1414 LYS A CA 1
ATOM 804 C C . LYS A 1 107 ? -8.717 32.562 11.711 1.00 30.10 1414 LYS A C 1
ATOM 805 O O . LYS A 1 107 ? -7.586 32.645 11.225 1.00 29.42 1414 LYS A O 1
ATOM 811 N N . MET A 1 108 ? -9.695 33.404 11.417 1.00 27.68 1415 MET A N 1
ATOM 812 C CA . MET A 1 108 ? -9.509 34.477 10.454 1.00 29.18 1415 MET A CA 1
ATOM 813 C C . MET A 1 108 ? -8.475 35.492 10.967 1.00 35.77 1415 MET A C 1
ATOM 814 O O . MET A 1 108 ? -7.738 36.072 10.166 1.00 38.25 1415 MET A O 1
ATOM 819 N N . LYS A 1 109 ? -8.408 35.667 12.293 1.00 37.82 1416 LYS A N 1
ATOM 820 C CA . LYS A 1 109 ? -7.440 36.584 12.917 1.00 46.07 1416 LYS A CA 1
ATOM 821 C C . LYS A 1 109 ? -6.014 36.363 12.402 1.00 46.80 1416 LYS A C 1
ATOM 822 O O . LYS A 1 109 ? -5.327 37.328 12.044 1.00 54.00 1416 LYS A O 1
ATOM 826 N N . LYS A 1 110 ? -5.567 35.107 12.392 1.00 47.92 1417 LYS A N 1
ATOM 827 C CA . LYS A 1 110 ? -4.207 34.767 11.966 1.00 50.61 1417 LYS A CA 1
ATOM 828 C C . LYS A 1 110 ? -4.014 35.078 10.489 1.00 49.64 1417 LYS A C 1
ATOM 829 O O . LYS A 1 110 ? -2.977 35.613 10.097 1.00 52.88 1417 LYS A O 1
ATOM 831 N N . ILE A 1 111 ? -5.019 34.764 9.677 1.00 39.78 1418 ILE A N 1
ATOM 832 C CA . ILE A 1 111 ? -4.945 35.020 8.235 1.00 40.78 1418 ILE A CA 1
ATOM 833 C C . ILE A 1 111 ? -4.799 36.529 7.971 1.00 44.81 1418 ILE A C 1
ATOM 834 O O . ILE A 1 111 ? -3.976 36.965 7.150 1.00 43.75 1418 ILE A O 1
ATOM 839 N N . SER A 1 112 ? -5.587 37.312 8.701 1.00 42.49 1419 SER A N 1
ATOM 840 C CA . SER A 1 112 ? -5.638 38.754 8.515 1.00 48.91 1419 SER A CA 1
ATOM 841 C C . SER A 1 112 ? -4.329 39.442 8.958 1.00 52.54 1419 SER A C 1
ATOM 842 O O . SER A 1 112 ? -3.949 40.478 8.398 1.00 54.98 1419 SER A O 1
ATOM 845 N N . SER A 1 113 ? -3.665 38.861 9.964 1.00 59.02 1420 SER A N 1
ATOM 846 C CA . SER A 1 113 ? -2.374 39.350 10.472 1.00 61.99 1420 SER A CA 1
ATOM 847 C C . SER A 1 113 ? -1.267 39.059 9.468 1.00 66.19 1420 SER A C 1
ATOM 848 O O . SER A 1 113 ? -0.549 39.965 9.040 1.00 69.70 1420 SER A O 1
ATOM 851 N N . ASP A 1 114 ? -1.145 37.788 9.088 1.00 63.84 1421 ASP A N 1
ATOM 852 C CA . ASP A 1 114 ? -0.183 37.358 8.072 1.00 62.43 1421 ASP A CA 1
ATOM 853 C C . ASP A 1 114 ? -0.276 38.197 6.797 1.00 65.23 1421 ASP A C 1
ATOM 854 O O . ASP A 1 114 ? 0.734 38.402 6.112 1.00 67.00 1421 ASP A O 1
ATOM 859 N N . PHE A 1 115 ? -1.478 38.689 6.492 1.00 59.83 1422 PHE A N 1
ATOM 860 C CA . PHE A 1 115 ? -1.682 39.617 5.376 1.00 63.80 1422 PHE A CA 1
ATOM 861 C C . PHE A 1 115 ? -1.145 41.040 5.656 1.00 67.30 1422 PHE A C 1
ATOM 862 O O . PHE A 1 115 ? -0.511 41.637 4.785 1.00 69.70 1422 PHE A O 1
ATOM 870 N N . LYS A 1 116 ? -1.405 41.573 6.853 1.00 69.38 1423 LYS A N 1
ATOM 871 C CA . LYS A 1 116 ? -0.994 42.940 7.229 1.00 72.27 1423 LYS A CA 1
ATOM 872 C C . LYS A 1 116 ? 0.278 42.941 8.080 1.00 72.20 1423 LYS A C 1
ATOM 873 O O . LYS A 1 116 ? 1.394 42.903 7.559 1.00 73.11 1423 LYS A O 1
#

B-factor: mean 29.44, std 14.13, range [11.64, 89.96]

CATH classification: 1.20.920.10

Solvent-accessible surface area: 6493 Å² total; per-residue (Å²): 136,39,114,80,62,0,58,62,9,0,57,65,1,46,146,22,146,15,0,97,41,18,69,89,88,51,64,90,133,124,99,106,64,11,124,129,82,5,132,68,45,32,5,0,14,45,0,71,117,32,16,88,70,49,100,14,120,24,2,68,70,0,8,132,29,0,121,49,3,6,60,11,13,69,54,47,41,86,87,162,223,28,92,39,25,62,40,0,89,160,2,20,66,55,0,57,111,74,4,114,59,10,51,74,105,110,123

Nearest PDB structures (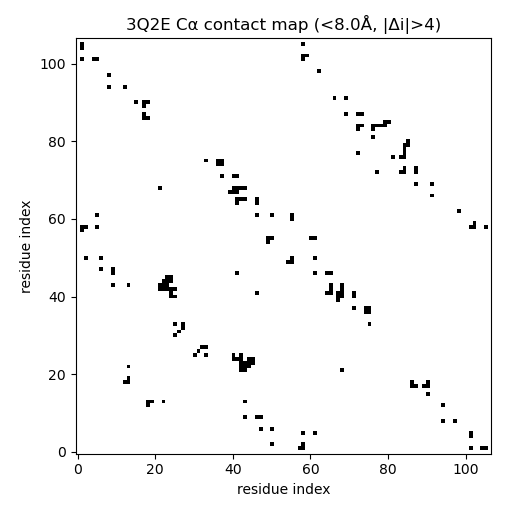foldseek):
  3q2e-assembly1_A  TM=1.009E+00  e=9.101E-17  Homo sapiens
  7av8-assembly1_AAA  TM=9.916E-01  e=1.091E-13  Homo sapiens
  5s8j-assembly1_A  TM=9.876E-01  e=4.882E-13  Homo sapiens
  8bw4-assembly1_A  TM=9.868E-01  e=1.094E-12  Homo sapiens
  5qxu-assembly1_A  TM=8.300E-01  e=3.325E-06  Homo sapiens

Organism: Homo sapiens (NCBI:txid9606)

GO te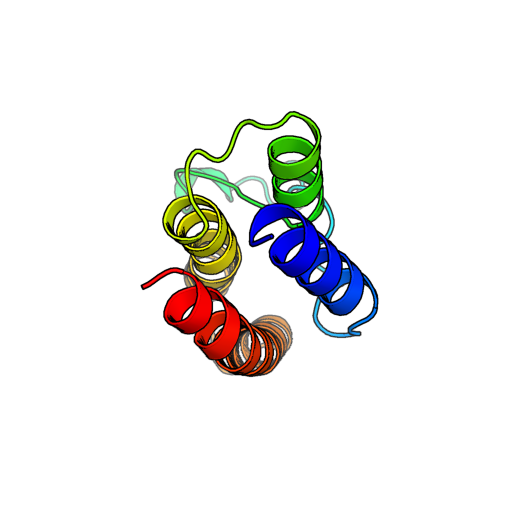rms:
  GO:0005930 axoneme (C, IMP)
  GO:0031514 motile cilium (C, IMP)
  GO:0005654 nucleoplasm (C, TAS)
  GO:0005654 nucleoplasm (C, IDA)
  GO:0005730 nucleolus (C, IDA)
  GO:0005634 nucleus (C, IDA)
  GO:0005634 nucleus (C, HDA)
  GO:0005515 protein binding (F, IPI)

Foldseek 3Di:
DLLVLLLVLLVVLVVDPLQVVQADWDDCVVPVCLCVFAVDTAGSVVLNVCSVVVNDPDLVSSVVRVVSSLVSQCRVVVPCPDPNNVSSVVSVVVSVVSSVVSVVVVD

InterPro domains:
  IPR001487 Bromodomain [PF00439] (1166-1252)
  IPR001487 Bromodomain [PF00439] (1322-1403)
  IPR001487 Bromodomain [PR00503] (1333-1346)
  IPR001487 Bromodomain [PR00503] (1347-1363)
  IPR001487 Bromodomain [PR00503] (1363-1381)
  IPR001487 Bromodomain [PR00503] (1381-1400)
  IPR001487 Bromodomain [PS50014] (1177-1247)
  IPR001487 Bromodomain [PS50014] (1330-1400)
  IPR001487 Bromodomain [SM00297] (1155-1267)
  IPR001487 Bromodomain [SM00297] (1315-1420)
  IPR001680 WD40 repeat [PF00400] (182-214)
  IPR001680 WD40 repeat [PF00400] (218-255)
  IPR001680 WD40 repeat [PF00400] (262-301)
  IPR001680 WD40 repeat [PF00400] (360-395)
  IPR001680 WD40 repeat [PF00400] (458-497)
  IPR001680 WD40 repeat [PS50082] (182-223)
  IPR001680 WD40 repeat [PS50082] (224-265)
  IPR001680 WD40 repeat [PS50082] (266-302)
  IPR001680 WD40 repeat [PS50082] (364-398)
  IPR001680 WD40 repeat [PS50082] (429-463)